Protein AF-A0A3C7VY23-F1 (afdb_monomer_lite)

Secondary structure (DSSP, 8-state):
-HHHHHHHHHHHHTT-SBS-HHHHHHHHHHHHHHHHHHHHHHHHTT--HHHHHHHHHHHHHHHHHHHGGGPPB-

Foldseek 3Di:
DVVVVVVLVVCLVVLQFFPHSVLVVVLLVVLVVQLVVQLVVCVVVVHPSVVSNVVSCVVSVVCSCVSCVPIHTD

Sequence (74 aa):
MFEMIKNSAVLFVQGRLFHNPLSVLLLNLVGISVSLALCLGLTLSGIPFWIAAIAGAFIGGCLQPWLFRNLRYR

Structure (mmCIF, N/CA/C/O backbone):
data_AF-A0A3C7VY23-F1
#
_entry.id   AF-A0A3C7VY23-F1
#
loop_
_atom_site.group_PDB
_atom_site.id
_atom_site.type_symbol
_atom_site.label_atom_id
_atom_site.label_alt_id
_atom_site.label_comp_id
_atom_site.label_asym_id
_atom_site.label_entity_id
_atom_site.label_seq_id
_atom_site.pdbx_PDB_ins_code
_atom_site.Cartn_x
_atom_site.Cartn_y
_atom_site.Cartn_z
_atom_site.occupancy
_atom_site.B_iso_or_equiv
_atom_site.auth_seq_id
_atom_site.auth_comp_id
_atom_site.auth_asym_id
_atom_site.auth_atom_id
_atom_site.pdbx_PDB_model_num
ATOM 1 N N . MET A 1 1 ? -6.043 15.294 19.655 1.00 63.88 1 MET A N 1
ATOM 2 C CA . MET A 1 1 ? -6.151 14.749 18.277 1.00 63.88 1 MET A CA 1
ATOM 3 C C . MET A 1 1 ? -5.476 13.390 18.133 1.00 63.88 1 MET A C 1
ATOM 5 O O . MET A 1 1 ? -6.092 12.495 17.576 1.00 63.88 1 MET A O 1
ATOM 9 N N . PHE A 1 2 ? -4.263 13.206 18.665 1.00 82.00 2 PHE A N 1
ATOM 10 C CA . PHE A 1 2 ? -3.540 11.928 18.591 1.00 82.00 2 PHE A CA 1
ATOM 11 C C . PHE A 1 2 ? -4.304 10.748 19.226 1.00 82.00 2 PHE A C 1
ATOM 13 O O . PHE A 1 2 ? -4.418 9.690 18.618 1.00 82.00 2 PHE A O 1
ATOM 20 N N . GLU A 1 3 ? -4.934 10.967 20.385 1.00 82.19 3 GLU A N 1
ATOM 21 C CA . GLU A 1 3 ? -5.849 10.006 21.033 1.00 82.19 3 GLU A CA 1
ATOM 22 C C . GLU A 1 3 ? -7.033 9.600 20.132 1.00 82.19 3 GLU A C 1
ATOM 24 O O . GLU A 1 3 ? -7.372 8.424 20.030 1.00 82.19 3 GLU A O 1
ATOM 29 N N . M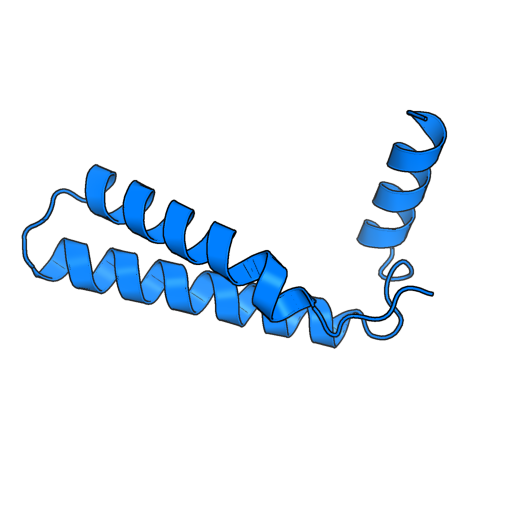ET A 1 4 ? -7.619 10.556 19.401 1.00 81.00 4 MET A N 1
ATOM 30 C CA . MET A 1 4 ? -8.697 10.293 18.435 1.00 81.00 4 MET A CA 1
ATOM 31 C C . MET A 1 4 ? -8.209 9.438 17.263 1.00 81.00 4 MET A C 1
ATOM 33 O O . MET A 1 4 ? -8.881 8.489 16.879 1.00 81.00 4 MET A O 1
ATOM 37 N N . ILE A 1 5 ? -7.028 9.745 16.716 1.00 83.12 5 ILE A N 1
ATOM 38 C CA . ILE A 1 5 ? -6.417 8.970 15.626 1.00 83.12 5 ILE A CA 1
ATOM 39 C C . ILE A 1 5 ? -6.153 7.535 16.088 1.00 83.12 5 ILE A C 1
ATOM 41 O O . ILE A 1 5 ? -6.474 6.587 15.373 1.00 83.12 5 ILE A O 1
ATOM 45 N N . LYS A 1 6 ? -5.618 7.371 17.302 1.00 85.88 6 LYS A N 1
ATOM 46 C CA . LYS A 1 6 ? -5.332 6.063 17.891 1.00 85.88 6 LYS A CA 1
ATOM 47 C C . LYS A 1 6 ? -6.609 5.247 18.092 1.00 85.88 6 LYS A C 1
ATOM 49 O O . LYS A 1 6 ? -6.649 4.094 17.675 1.00 85.88 6 LYS A O 1
ATOM 54 N N . ASN A 1 7 ? -7.668 5.846 18.640 1.00 83.94 7 ASN A N 1
ATOM 55 C CA . ASN A 1 7 ? -8.958 5.168 18.782 1.00 83.94 7 ASN A CA 1
ATOM 56 C C . ASN A 1 7 ? -9.569 4.783 17.430 1.00 83.94 7 ASN A C 1
ATOM 58 O O . ASN A 1 7 ? -10.016 3.649 17.270 1.00 83.94 7 ASN A O 1
ATOM 62 N N . SER A 1 8 ? -9.531 5.667 16.431 1.00 79.00 8 SER A N 1
ATOM 63 C CA . SER A 1 8 ? -10.010 5.349 15.080 1.00 79.00 8 SER A CA 1
ATOM 64 C C . SER A 1 8 ? -9.205 4.223 14.424 1.00 79.00 8 SER A C 1
ATOM 66 O O . SER A 1 8 ? -9.787 3.344 13.792 1.00 79.00 8 SER A O 1
ATOM 68 N N . ALA A 1 9 ? -7.881 4.199 14.608 1.00 81.06 9 ALA 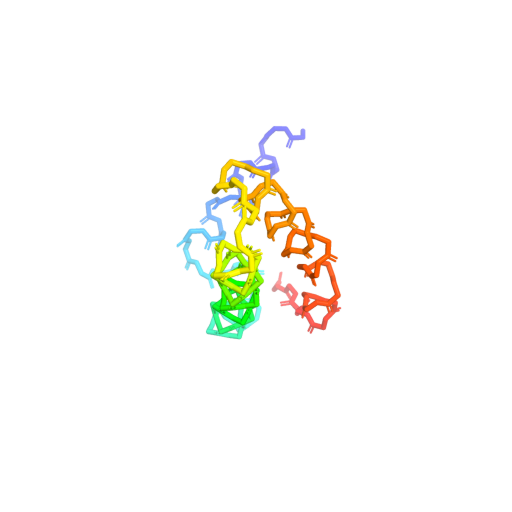A N 1
ATOM 69 C CA . ALA A 1 9 ? -7.023 3.126 14.110 1.00 81.06 9 ALA A CA 1
ATOM 70 C C . ALA A 1 9 ? -7.332 1.783 14.793 1.00 81.06 9 ALA A C 1
ATOM 72 O O . ALA A 1 9 ? -7.439 0.758 14.122 1.00 81.06 9 ALA A O 1
ATOM 73 N N . VAL A 1 10 ? -7.550 1.784 16.111 1.00 86.00 10 VAL A N 1
ATOM 74 C CA . VAL A 1 10 ? -7.960 0.583 16.855 1.00 86.00 10 VAL A CA 1
ATOM 75 C C . VAL A 1 10 ? -9.321 0.079 16.364 1.00 86.00 10 VAL A C 1
ATOM 77 O O . VAL A 1 10 ? -9.466 -1.111 16.090 1.00 86.00 10 VAL A O 1
ATOM 80 N N . LEU A 1 11 ? -10.300 0.967 16.168 1.00 80.19 11 LEU A N 1
ATOM 81 C CA . LEU A 1 11 ? -11.619 0.612 15.630 1.00 80.19 11 LEU A CA 1
ATOM 82 C C . LEU A 1 11 ? -11.549 0.087 14.189 1.00 80.19 11 LEU A C 1
ATOM 84 O O . LEU A 1 11 ? -12.330 -0.795 13.826 1.00 80.19 11 LEU A O 1
ATOM 88 N N . PHE A 1 12 ? -10.619 0.596 13.373 1.00 82.00 12 PHE A N 1
ATOM 89 C CA . PHE A 1 12 ? -10.368 0.102 12.018 1.00 82.00 12 PHE A CA 1
ATOM 90 C C . PHE A 1 12 ? -9.857 -1.339 12.041 1.00 82.00 12 PHE A C 1
ATOM 92 O O . PHE A 1 12 ? -10.432 -2.202 11.381 1.00 82.00 12 PHE A O 1
ATOM 99 N N . VAL A 1 13 ? -8.829 -1.614 12.851 1.00 79.19 13 VAL A N 1
ATOM 100 C CA . VAL A 1 13 ? -8.241 -2.958 12.992 1.00 79.19 13 VAL A CA 1
ATOM 101 C C . VAL A 1 13 ? -9.249 -3.947 13.579 1.00 79.19 13 VAL A C 1
ATOM 103 O O . VAL A 1 13 ? -9.297 -5.101 13.169 1.00 79.19 13 VAL A O 1
ATOM 106 N N . GLN A 1 14 ? -10.114 -3.493 14.487 1.00 83.19 14 GLN A N 1
ATOM 107 C CA . GLN A 1 14 ? -11.205 -4.302 15.034 1.00 83.19 14 GLN A CA 1
ATOM 108 C C . GLN A 1 14 ? -12.379 -4.501 14.056 1.00 83.19 14 GLN A C 1
ATOM 110 O O . GLN A 1 14 ? -13.340 -5.189 14.402 1.00 83.19 14 GLN A O 1
ATOM 115 N N . GLY A 1 15 ? -12.354 -3.878 12.871 1.00 76.94 15 GLY A N 1
ATOM 116 C CA . GLY A 1 15 ? -13.435 -3.944 11.883 1.00 76.94 15 GLY A CA 1
ATOM 117 C C . GLY A 1 15 ? -14.725 -3.236 12.313 1.00 76.94 15 GLY A C 1
ATOM 118 O O . GLY A 1 15 ? -15.768 -3.441 11.698 1.00 76.94 15 GLY A O 1
ATOM 119 N N . ARG A 1 16 ? -14.674 -2.413 13.369 1.00 79.19 16 ARG A N 1
ATOM 120 C CA . ARG A 1 16 ? -15.835 -1.714 13.948 1.00 79.19 16 ARG A CA 1
ATOM 121 C C . ARG A 1 16 ? -15.990 -0.278 13.460 1.00 79.19 16 ARG A C 1
ATOM 123 O O . ARG A 1 16 ? -17.015 0.331 13.742 1.00 79.19 16 ARG A O 1
ATOM 130 N N . LEU A 1 17 ? -14.996 0.255 12.748 1.00 79.88 17 LEU A N 1
ATOM 131 C CA . LEU A 1 17 ? -15.022 1.635 12.254 1.00 79.88 17 LEU A CA 1
ATOM 132 C C . LEU A 1 17 ? -16.087 1.856 11.170 1.00 79.88 17 LEU A C 1
ATOM 134 O O . LEU A 1 17 ? -16.693 2.921 11.090 1.00 79.88 17 LEU A O 1
ATOM 138 N N . PHE A 1 18 ? -16.310 0.848 10.330 1.00 81.56 18 PHE A N 1
ATOM 139 C CA . PHE A 1 18 ? -17.251 0.924 9.220 1.00 81.56 18 PHE A CA 1
ATOM 140 C C . PHE A 1 18 ? -18.482 0.077 9.492 1.00 81.56 18 PHE A C 1
ATOM 142 O O . PHE A 1 18 ? -18.413 -0.965 10.142 1.00 81.56 18 PHE A O 1
ATOM 149 N N . HIS A 1 19 ? -19.612 0.502 8.931 1.00 82.62 19 HIS A N 1
ATOM 150 C CA . HIS A 1 19 ? -20.857 -0.247 9.030 1.00 82.62 19 HIS A CA 1
ATOM 151 C C . HIS A 1 19 ? -20.729 -1.651 8.415 1.00 82.62 19 HIS A C 1
ATOM 153 O O . HIS A 1 19 ? -21.202 -2.616 9.008 1.00 82.62 19 HIS A O 1
ATOM 159 N N . ASN A 1 20 ? -20.032 -1.754 7.272 1.00 83.38 20 ASN A N 1
ATOM 160 C CA . ASN A 1 20 ? -19.758 -3.002 6.556 1.00 83.38 20 ASN A CA 1
ATOM 161 C C . ASN A 1 20 ? -18.251 -3.152 6.264 1.00 83.38 20 ASN A C 1
ATOM 163 O O . ASN A 1 20 ? -17.782 -2.664 5.231 1.00 83.38 20 ASN A O 1
ATOM 167 N N . PRO A 1 21 ? -17.474 -3.841 7.122 1.00 80.06 21 PRO A N 1
ATOM 168 C CA . PRO A 1 21 ? -16.029 -4.006 6.927 1.00 80.06 21 PRO A CA 1
ATOM 169 C C . PRO A 1 21 ? -15.681 -4.815 5.666 1.00 80.06 21 PRO A C 1
ATOM 171 O O . PRO A 1 21 ? -14.677 -4.539 5.014 1.00 80.06 21 PRO A O 1
ATOM 174 N N . LEU A 1 22 ? -16.541 -5.760 5.263 1.00 84.12 22 LEU A N 1
ATOM 175 C CA . LEU A 1 22 ? -16.363 -6.534 4.028 1.00 84.12 22 LEU A CA 1
ATOM 176 C C . LEU A 1 22 ? -16.380 -5.642 2.781 1.00 84.12 22 LEU A C 1
ATOM 178 O O . LEU A 1 22 ? -15.574 -5.838 1.876 1.00 84.12 22 LEU A O 1
ATOM 182 N N . SER A 1 23 ? -17.252 -4.631 2.743 1.00 84.50 23 SER A N 1
ATOM 183 C CA . SER A 1 23 ? -17.327 -3.690 1.621 1.00 84.50 23 SER A CA 1
ATOM 184 C C . SER A 1 23 ? -16.037 -2.885 1.473 1.00 84.50 23 SER A C 1
ATOM 186 O O . SER A 1 23 ? -15.585 -2.659 0.356 1.00 84.50 23 SER A O 1
ATOM 188 N N . VAL A 1 24 ? -15.413 -2.503 2.591 1.00 85.56 24 VAL A N 1
ATOM 189 C CA . VAL A 1 24 ? -14.116 -1.809 2.600 1.00 85.56 24 VAL A CA 1
ATOM 190 C C . VAL A 1 24 ? -13.033 -2.701 2.004 1.00 85.56 24 VAL A C 1
ATOM 192 O O . VAL A 1 24 ? -12.278 -2.255 1.147 1.00 85.56 24 VAL A O 1
ATOM 195 N N . LEU A 1 25 ? -12.983 -3.969 2.419 1.00 86.31 25 LEU A N 1
ATOM 196 C CA . LEU A 1 25 ? -11.992 -4.934 1.945 1.00 86.31 25 LEU A CA 1
ATOM 197 C C . LEU A 1 25 ? -12.150 -5.191 0.438 1.00 86.31 25 LEU A C 1
ATOM 199 O O . LEU A 1 25 ? -11.169 -5.121 -0.297 1.00 86.31 25 LEU A O 1
ATOM 203 N N . LEU A 1 26 ? -13.385 -5.385 -0.037 1.00 88.19 26 LEU A N 1
ATOM 204 C CA . LEU A 1 26 ? -13.687 -5.556 -1.462 1.00 88.19 26 LEU A CA 1
ATOM 205 C C . LEU A 1 26 ? -13.303 -4.326 -2.291 1.00 88.19 26 LEU A C 1
ATOM 207 O O . LEU A 1 26 ? -12.650 -4.465 -3.321 1.00 88.19 26 LEU A O 1
ATOM 211 N N . LEU A 1 27 ? -13.655 -3.120 -1.841 1.00 89.44 27 LEU A N 1
ATOM 212 C CA . LEU A 1 27 ? -13.279 -1.889 -2.539 1.00 89.44 27 LEU A CA 1
ATOM 213 C C . LEU A 1 27 ? -11.755 -1.703 -2.551 1.00 89.44 27 LEU A C 1
ATOM 215 O O . LEU A 1 27 ? -11.187 -1.297 -3.561 1.00 89.44 27 LEU A O 1
ATOM 219 N N . ASN A 1 28 ? -11.066 -2.058 -1.468 1.00 88.69 28 ASN A N 1
ATOM 220 C CA . ASN A 1 28 ? -9.610 -1.988 -1.434 1.00 88.69 28 ASN A CA 1
ATOM 221 C C . ASN A 1 28 ? -8.970 -3.000 -2.404 1.00 88.69 28 ASN A C 1
ATOM 223 O O . ASN A 1 28 ? -8.015 -2.662 -3.099 1.00 88.69 28 ASN A O 1
ATOM 227 N N . LEU A 1 29 ? -9.536 -4.207 -2.522 1.00 91.12 29 LEU A N 1
ATOM 228 C CA . LEU A 1 29 ? -9.120 -5.197 -3.522 1.00 91.12 29 LEU A CA 1
ATOM 229 C C . LEU A 1 29 ? -9.331 -4.700 -4.954 1.00 91.12 29 LEU A C 1
ATOM 231 O O . LEU A 1 29 ? -8.461 -4.914 -5.795 1.00 91.12 29 LEU A O 1
ATOM 235 N N . VAL A 1 30 ? -10.432 -3.994 -5.233 1.00 90.38 30 VAL A N 1
ATOM 236 C CA . VAL A 1 30 ? -10.647 -3.365 -6.546 1.00 90.38 30 VAL A CA 1
ATOM 237 C C . VAL A 1 30 ? -9.551 -2.334 -6.818 1.00 90.38 30 VAL A C 1
ATOM 239 O O . VAL A 1 30 ? -8.919 -2.396 -7.869 1.00 90.38 30 VAL A O 1
ATOM 242 N N . GLY A 1 31 ? -9.245 -1.458 -5.857 1.00 89.44 31 GLY A N 1
ATOM 243 C CA . GLY A 1 31 ? -8.136 -0.506 -5.976 1.00 89.44 31 GLY A CA 1
ATOM 244 C C . GLY A 1 31 ? -6.795 -1.190 -6.275 1.00 89.44 31 GLY A C 1
ATOM 245 O O . GLY A 1 31 ? -6.116 -0.819 -7.230 1.00 89.44 31 GLY A O 1
ATOM 246 N N . ILE A 1 32 ? -6.448 -2.241 -5.523 1.00 90.81 32 ILE A N 1
ATOM 247 C CA . ILE A 1 32 ? -5.225 -3.035 -5.738 1.00 90.81 32 ILE A CA 1
ATOM 248 C C . ILE A 1 32 ? -5.221 -3.678 -7.129 1.00 90.81 32 ILE A C 1
ATOM 250 O O . ILE A 1 32 ? -4.205 -3.621 -7.819 1.00 90.81 32 ILE A O 1
ATOM 254 N N . SER A 1 33 ? -6.342 -4.259 -7.563 1.00 92.94 33 SER A N 1
ATOM 255 C CA . SER A 1 33 ? -6.446 -4.906 -8.875 1.00 92.94 33 SER A CA 1
ATOM 256 C C . SER A 1 33 ? -6.257 -3.923 -10.031 1.00 92.94 33 SER A C 1
ATOM 258 O O . SER A 1 33 ? -5.566 -4.251 -10.992 1.00 92.94 33 SER A O 1
ATOM 260 N N . VAL A 1 34 ? -6.785 -2.699 -9.917 1.00 92.69 34 VAL A N 1
ATOM 261 C CA . VAL A 1 34 ? -6.611 -1.645 -10.926 1.00 92.69 34 VAL A CA 1
ATOM 262 C C . VAL A 1 34 ? -5.152 -1.195 -10.983 1.00 92.69 34 VAL A C 1
ATOM 264 O O . VAL A 1 34 ? -4.575 -1.135 -12.068 1.00 92.69 34 VAL A O 1
ATOM 267 N N . SER A 1 35 ? -4.524 -0.949 -9.829 1.00 92.19 35 SER A N 1
ATOM 268 C CA . SER A 1 35 ? -3.097 -0.604 -9.752 1.00 92.19 35 SER A CA 1
ATOM 269 C C . SER A 1 35 ? -2.208 -1.694 -10.342 1.00 92.19 35 SER A C 1
ATOM 271 O O . SER A 1 35 ? -1.268 -1.397 -11.077 1.00 92.19 35 SER A O 1
ATOM 273 N N . LEU A 1 36 ? -2.509 -2.959 -10.034 1.00 93.00 36 LEU A N 1
ATOM 274 C CA . LEU A 1 36 ? -1.769 -4.112 -10.534 1.00 93.00 36 LEU A CA 1
ATOM 275 C C . LEU A 1 36 ? -1.916 -4.237 -12.054 1.00 93.00 36 LEU A C 1
ATOM 277 O O . LEU A 1 36 ? -0.914 -4.388 -12.748 1.00 93.00 36 LEU A O 1
ATOM 281 N N . ALA A 1 37 ? -3.141 -4.125 -12.573 1.00 93.44 37 ALA A N 1
ATOM 282 C CA . ALA A 1 37 ? -3.413 -4.183 -14.005 1.00 93.44 37 ALA A CA 1
ATOM 283 C C . ALA A 1 37 ? -2.689 -3.065 -14.769 1.00 93.44 37 ALA A C 1
ATOM 285 O O . ALA A 1 37 ? -2.088 -3.325 -15.810 1.00 93.44 37 ALA A O 1
ATOM 286 N N . LEU A 1 38 ? -2.680 -1.841 -14.229 1.00 92.50 38 LEU A N 1
ATOM 287 C CA . LEU A 1 38 ? -1.934 -0.717 -14.800 1.00 92.50 38 LEU A CA 1
ATOM 288 C C . LEU A 1 38 ? -0.426 -0.963 -14.782 1.00 92.50 38 LEU A C 1
ATOM 290 O O . LEU A 1 38 ? 0.237 -0.774 -15.798 1.00 92.50 38 LEU A O 1
ATOM 294 N N . CYS A 1 39 ? 0.116 -1.415 -13.652 1.00 92.44 39 CYS A N 1
ATOM 295 C CA . CYS A 1 39 ? 1.544 -1.680 -13.521 1.00 92.44 39 CYS A CA 1
ATOM 296 C C . CYS A 1 39 ? 1.999 -2.770 -14.505 1.00 92.44 39 CYS A C 1
ATOM 298 O O . CYS A 1 39 ? 2.979 -2.588 -15.228 1.00 92.44 39 CYS A O 1
ATOM 300 N N . LEU A 1 40 ? 1.246 -3.869 -14.607 1.00 93.31 40 LEU A N 1
ATOM 301 C CA . LEU A 1 40 ? 1.520 -4.938 -15.568 1.00 93.31 40 LEU A CA 1
ATOM 302 C C . LEU A 1 40 ? 1.385 -4.448 -17.013 1.00 93.31 40 LEU A C 1
ATOM 304 O O . LEU A 1 40 ? 2.284 -4.692 -17.812 1.00 93.31 40 LEU A O 1
ATOM 308 N N . GLY A 1 41 ? 0.320 -3.712 -17.344 1.00 93.00 41 GLY A N 1
ATOM 309 C CA . GLY A 1 41 ? 0.103 -3.183 -18.692 1.00 93.00 41 GLY A CA 1
ATOM 310 C C . GLY A 1 41 ? 1.221 -2.245 -19.156 1.00 93.00 41 GLY A C 1
ATOM 311 O O . GLY A 1 41 ? 1.6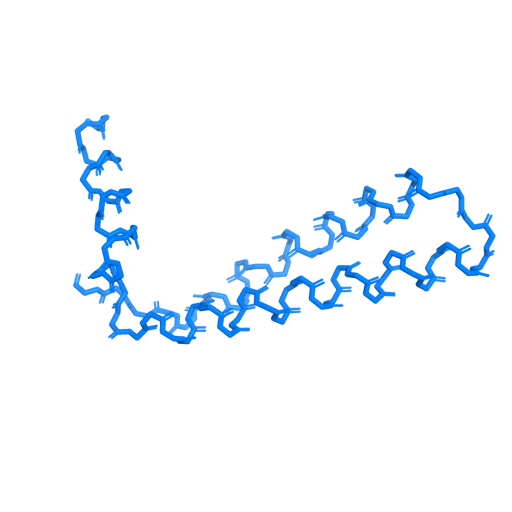91 -2.360 -20.285 1.00 93.00 41 GLY A O 1
ATOM 312 N N . LEU A 1 42 ? 1.695 -1.363 -18.271 1.00 92.38 42 LEU A N 1
ATOM 313 C CA . LEU A 1 42 ? 2.815 -0.461 -18.553 1.00 92.38 42 LEU A CA 1
ATOM 314 C C . LEU A 1 42 ? 4.145 -1.219 -18.654 1.00 92.38 42 LEU A C 1
ATOM 316 O O . LEU A 1 42 ? 4.958 -0.940 -19.528 1.00 92.38 42 LEU A O 1
ATOM 320 N N . THR A 1 43 ? 4.374 -2.212 -17.798 1.00 92.75 43 THR A N 1
ATOM 321 C CA . THR A 1 43 ? 5.617 -2.996 -17.860 1.00 92.75 43 THR A CA 1
ATOM 322 C C . THR A 1 43 ? 5.681 -3.826 -19.150 1.00 92.75 43 THR A C 1
ATOM 324 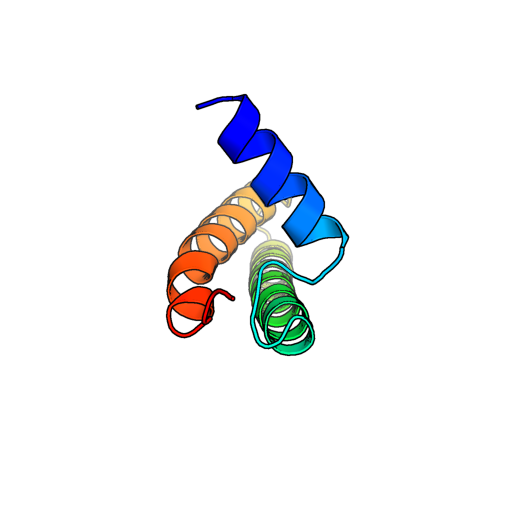O O . THR A 1 43 ? 6.734 -3.918 -19.778 1.00 92.75 43 THR A O 1
ATOM 327 N N . LEU A 1 44 ? 4.546 -4.375 -19.600 1.00 92.81 44 LEU A N 1
ATOM 328 C CA . LEU A 1 44 ? 4.445 -5.129 -20.855 1.00 92.81 44 LEU A CA 1
ATOM 329 C C . LEU A 1 44 ? 4.654 -4.259 -22.104 1.00 92.81 44 LEU A C 1
ATOM 331 O O . LEU A 1 44 ? 5.085 -4.782 -23.128 1.00 92.81 44 LEU A O 1
ATOM 335 N N . SER A 1 45 ? 4.404 -2.947 -22.035 1.00 90.06 45 SER A N 1
ATOM 336 C CA . SER A 1 45 ? 4.686 -2.019 -23.140 1.00 90.06 45 SER A CA 1
ATOM 337 C C . SER A 1 45 ? 6.153 -1.574 -23.216 1.00 90.06 45 SER A C 1
ATOM 339 O O . SER A 1 45 ? 6.503 -0.750 -24.060 1.00 90.06 45 SER A O 1
ATOM 341 N N . GLY A 1 46 ? 7.023 -2.129 -22.364 1.00 90.69 46 GLY A N 1
ATOM 342 C CA . GLY A 1 46 ? 8.454 -1.824 -22.327 1.00 90.69 46 GLY A CA 1
ATOM 343 C C . GLY A 1 46 ? 8.820 -0.653 -21.413 1.00 90.69 46 GLY A C 1
ATOM 344 O O . GLY A 1 46 ? 9.978 -0.235 -21.397 1.00 90.69 46 GLY A O 1
ATOM 345 N N . ILE A 1 47 ? 7.870 -0.122 -20.634 1.00 91.06 47 ILE A N 1
ATOM 346 C CA . ILE A 1 47 ? 8.156 0.918 -19.641 1.00 91.06 47 ILE A CA 1
ATOM 347 C C . ILE A 1 47 ? 8.887 0.275 -18.449 1.00 91.06 47 ILE A C 1
ATOM 349 O O . ILE A 1 47 ? 8.477 -0.787 -17.973 1.00 91.06 47 ILE A O 1
ATOM 353 N N . PRO A 1 48 ? 9.949 0.909 -17.915 1.00 92.19 48 PRO A N 1
ATOM 354 C CA . PRO A 1 48 ? 10.638 0.428 -16.725 1.00 92.19 48 PRO A CA 1
ATOM 355 C C . PRO A 1 48 ? 9.676 0.206 -15.555 1.00 92.19 48 PRO A C 1
ATOM 357 O O . PRO A 1 48 ? 8.878 1.086 -15.222 1.00 92.19 48 PRO A O 1
ATOM 360 N N . PHE A 1 49 ? 9.817 -0.935 -14.875 1.00 90.50 49 PHE A N 1
ATOM 361 C CA . PHE A 1 49 ? 8.955 -1.332 -13.756 1.00 90.50 49 PHE A CA 1
ATOM 362 C C . PHE A 1 49 ? 8.798 -0.236 -12.691 1.00 90.50 49 PHE A C 1
ATOM 364 O O . PHE A 1 49 ? 7.700 -0.001 -12.202 1.00 90.50 49 PHE A O 1
ATOM 371 N N . TRP A 1 50 ? 9.870 0.493 -12.371 1.00 92.31 50 TRP A N 1
ATOM 372 C CA . TRP A 1 50 ? 9.831 1.586 -11.395 1.00 92.31 50 TRP A CA 1
ATOM 373 C C . TRP A 1 50 ? 8.864 2.711 -11.794 1.00 92.31 50 TRP A C 1
ATOM 375 O O . TRP A 1 50 ? 8.136 3.226 -10.950 1.00 92.31 50 TRP A O 1
ATOM 385 N N . ILE A 1 51 ? 8.804 3.058 -13.083 1.00 91.56 51 ILE A N 1
ATOM 386 C CA . ILE A 1 51 ? 7.896 4.088 -13.608 1.00 91.56 51 ILE A CA 1
ATOM 387 C C . ILE A 1 51 ? 6.460 3.555 -13.629 1.00 91.56 51 ILE A C 1
ATOM 389 O O . ILE A 1 51 ? 5.535 4.250 -13.208 1.00 91.56 51 ILE A O 1
ATOM 393 N N . ALA A 1 52 ? 6.280 2.303 -14.055 1.00 90.75 52 ALA A N 1
ATOM 394 C CA . ALA A 1 52 ? 4.987 1.627 -14.030 1.00 90.75 52 ALA A CA 1
ATOM 395 C C . ALA A 1 52 ? 4.413 1.527 -12.604 1.00 90.75 52 ALA A C 1
ATOM 397 O O . ALA A 1 52 ? 3.223 1.765 -12.399 1.00 90.75 52 ALA A O 1
ATOM 398 N N . ALA A 1 53 ? 5.261 1.251 -11.610 1.00 90.75 53 ALA A N 1
ATOM 399 C CA . ALA A 1 53 ? 4.882 1.169 -10.206 1.00 90.75 53 ALA A CA 1
ATOM 400 C C . ALA A 1 53 ? 4.460 2.531 -9.640 1.00 90.75 53 ALA A C 1
ATOM 402 O O . ALA A 1 53 ? 3.439 2.607 -8.960 1.00 90.75 53 ALA A O 1
ATOM 403 N N . ILE A 1 54 ? 5.188 3.610 -9.954 1.00 93.69 54 ILE A N 1
ATOM 404 C CA . ILE A 1 54 ? 4.812 4.972 -9.537 1.00 93.69 54 ILE A CA 1
ATOM 405 C C . ILE A 1 54 ? 3.466 5.364 -10.155 1.00 93.69 54 ILE A C 1
ATOM 407 O O . ILE A 1 54 ? 2.579 5.830 -9.442 1.00 93.69 54 ILE A O 1
ATOM 411 N N . ALA A 1 55 ? 3.286 5.134 -11.457 1.00 91.69 55 ALA A N 1
ATOM 412 C CA . ALA A 1 55 ? 2.038 5.445 -12.149 1.00 91.69 55 ALA A CA 1
ATOM 413 C C . ALA A 1 55 ? 0.859 4.619 -11.607 1.00 91.69 55 ALA A C 1
ATOM 415 O O . ALA A 1 55 ? -0.204 5.170 -11.318 1.00 91.69 55 ALA A O 1
ATOM 416 N N . GLY A 1 56 ? 1.054 3.313 -11.407 1.00 90.50 56 GLY A N 1
ATOM 417 C CA . GLY A 1 56 ? 0.045 2.421 -10.838 1.00 90.50 56 GLY A CA 1
ATOM 418 C C . GLY A 1 56 ? -0.332 2.799 -9.406 1.00 90.50 56 GLY A C 1
ATOM 419 O O . GLY A 1 56 ? -1.516 2.864 -9.085 1.00 90.50 56 GLY A O 1
ATOM 420 N N . ALA A 1 57 ? 0.651 3.116 -8.557 1.00 89.19 57 ALA A N 1
ATOM 421 C CA . ALA A 1 57 ? 0.413 3.560 -7.185 1.00 89.19 57 ALA A CA 1
ATOM 422 C C . ALA A 1 57 ? -0.309 4.913 -7.134 1.00 89.19 57 ALA A C 1
ATOM 424 O O . ALA A 1 57 ? -1.233 5.080 -6.339 1.00 89.19 57 ALA A O 1
ATOM 425 N N . PHE A 1 58 ? 0.069 5.859 -7.999 1.00 92.88 58 PHE A N 1
ATOM 426 C CA . PHE A 1 58 ? -0.575 7.166 -8.083 1.00 92.88 58 PHE A CA 1
ATOM 427 C C . PHE A 1 58 ? -2.038 7.040 -8.512 1.00 92.88 58 PHE A C 1
ATOM 429 O O . PHE A 1 58 ? -2.928 7.531 -7.821 1.00 92.88 58 PHE A O 1
ATOM 436 N N . ILE A 1 59 ? -2.307 6.320 -9.605 1.00 92.06 59 ILE A N 1
ATOM 437 C CA . ILE A 1 59 ? -3.672 6.137 -10.112 1.00 92.06 59 ILE A CA 1
ATOM 438 C C . ILE A 1 59 ? -4.517 5.351 -9.106 1.00 92.06 59 ILE A C 1
ATOM 440 O O . ILE A 1 59 ? -5.633 5.764 -8.797 1.00 92.06 59 ILE A O 1
ATOM 444 N N . GLY A 1 60 ? -3.982 4.268 -8.540 1.00 90.38 60 GLY A N 1
ATOM 445 C CA . GLY A 1 60 ? -4.653 3.484 -7.506 1.00 90.38 60 GLY A CA 1
ATOM 446 C C . GLY A 1 60 ? -5.000 4.280 -6.254 1.00 90.38 60 GLY A C 1
ATOM 447 O O . GLY A 1 60 ? -6.122 4.197 -5.754 1.00 90.38 60 GLY A O 1
ATOM 448 N N . GLY A 1 61 ? -4.053 5.087 -5.771 1.00 87.31 61 GLY A N 1
ATOM 449 C CA . GLY A 1 61 ? -4.256 5.982 -4.636 1.00 87.31 61 GLY A CA 1
ATOM 450 C C . GLY A 1 61 ? -5.295 7.065 -4.931 1.00 87.31 61 GLY A C 1
ATOM 451 O O . GLY A 1 61 ? -6.171 7.313 -4.108 1.00 87.31 61 GLY A O 1
ATOM 452 N N . CYS A 1 62 ? -5.275 7.660 -6.127 1.00 90.81 62 CYS A N 1
ATOM 453 C CA . CYS A 1 62 ? -6.293 8.624 -6.557 1.00 90.81 62 CYS A CA 1
ATOM 454 C C . CYS A 1 62 ? -7.683 7.995 -6.736 1.00 90.81 62 CYS A C 1
ATOM 456 O O . CYS A 1 62 ? -8.692 8.684 -6.584 1.00 90.81 62 CYS A O 1
ATOM 458 N N . LEU A 1 63 ? -7.756 6.697 -7.032 1.00 90.56 63 LEU A N 1
ATOM 459 C CA . LEU A 1 63 ? -9.013 5.965 -7.178 1.00 90.56 63 LEU A CA 1
ATOM 460 C C . LEU A 1 63 ? -9.676 5.668 -5.817 1.00 90.56 63 LEU A C 1
ATOM 462 O O . LEU A 1 63 ? -10.904 5.610 -5.732 1.00 90.56 63 LEU A O 1
ATOM 466 N N . GLN A 1 64 ? -8.889 5.509 -4.744 1.00 86.44 64 GLN A N 1
ATOM 467 C CA . GLN A 1 64 ? -9.392 5.156 -3.407 1.00 86.44 64 GLN A CA 1
ATOM 468 C C . GLN A 1 64 ? -10.458 6.125 -2.857 1.00 86.44 64 GLN A C 1
ATOM 470 O O . GLN A 1 64 ? -11.506 5.633 -2.433 1.00 86.44 64 GLN A O 1
ATOM 475 N N . PRO A 1 65 ? -10.289 7.467 -2.889 1.00 85.62 65 PRO A N 1
ATOM 476 C CA . PRO A 1 65 ? -11.323 8.409 -2.448 1.00 85.62 65 PRO A CA 1
ATOM 477 C C . PRO A 1 65 ? -12.657 8.231 -3.175 1.00 85.62 65 PRO A C 1
ATOM 479 O O . PRO A 1 65 ? -13.721 8.373 -2.573 1.00 85.62 65 PRO A O 1
ATOM 482 N N . TRP A 1 66 ? -12.609 7.898 -4.467 1.00 87.69 66 TRP A N 1
ATOM 483 C CA . TRP A 1 66 ? -13.811 7.688 -5.264 1.00 87.69 66 TRP A CA 1
ATOM 484 C C . TRP A 1 66 ? -14.487 6.355 -4.928 1.00 87.69 66 TRP A C 1
ATOM 486 O O . TRP A 1 66 ? -15.699 6.329 -4.716 1.00 87.69 66 TRP A O 1
ATOM 496 N N . LEU A 1 67 ? -13.715 5.270 -4.783 1.00 84.38 67 LEU A N 1
ATOM 497 C CA . LEU A 1 67 ? -14.246 3.972 -4.344 1.00 84.38 67 LEU A CA 1
ATOM 498 C C . LEU A 1 67 ? -14.869 4.050 -2.949 1.00 84.38 67 LEU A C 1
ATOM 500 O O . LEU A 1 67 ? -15.908 3.446 -2.692 1.00 84.38 67 LEU A O 1
ATOM 504 N N . PHE A 1 68 ? -14.240 4.791 -2.040 1.00 86.81 68 PHE A N 1
ATOM 505 C CA . PHE A 1 68 ? -14.649 4.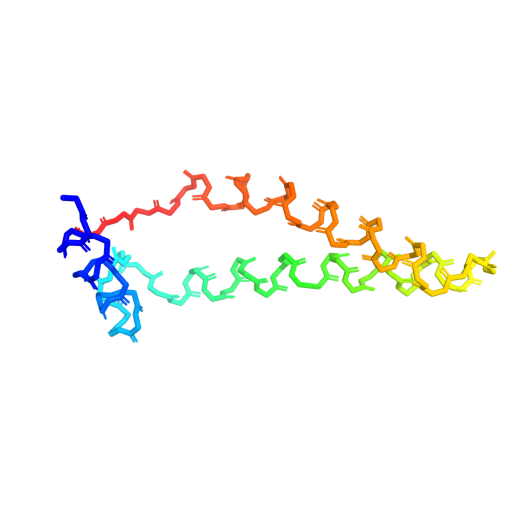861 -0.639 1.00 86.81 68 PHE A CA 1
ATOM 506 C C . PHE A 1 68 ? -15.738 5.907 -0.381 1.00 86.81 68 PHE A C 1
ATOM 508 O O . PHE A 1 68 ? -16.247 5.985 0.735 1.00 86.81 68 PHE A O 1
ATOM 515 N N . ARG A 1 69 ? -16.166 6.656 -1.407 1.00 82.38 69 ARG A N 1
ATOM 516 C CA . ARG A 1 69 ? -17.155 7.742 -1.296 1.00 82.38 69 ARG A CA 1
ATOM 517 C C . ARG A 1 69 ? -18.462 7.323 -0.620 1.00 82.38 69 ARG A C 1
ATOM 519 O O . ARG A 1 69 ? -19.086 8.132 0.056 1.00 82.38 69 ARG A O 1
ATOM 526 N N . ASN A 1 70 ? -18.877 6.071 -0.805 1.00 82.44 70 ASN A N 1
ATOM 527 C CA . ASN A 1 70 ? -20.145 5.553 -0.287 1.00 82.44 70 ASN A CA 1
ATOM 528 C C . ASN A 1 70 ? -19.991 4.708 0.993 1.00 82.44 70 ASN A C 1
ATOM 530 O O . ASN A 1 70 ? -20.966 4.099 1.442 1.00 82.44 70 ASN A O 1
ATOM 534 N N . LEU A 1 71 ? -18.794 4.640 1.585 1.00 81.19 71 LEU A N 1
ATOM 535 C CA . LEU A 1 71 ? -18.580 3.910 2.832 1.00 81.19 71 LEU A CA 1
ATOM 536 C C . LEU A 1 71 ? -19.184 4.678 4.009 1.00 81.19 71 LEU A C 1
ATOM 538 O O . LEU A 1 71 ? -18.857 5.836 4.256 1.00 81.19 71 LEU A O 1
ATOM 542 N N . ARG A 1 72 ? -20.066 4.012 4.759 1.00 79.50 72 ARG A N 1
ATOM 543 C CA . ARG A 1 72 ? -20.664 4.568 5.977 1.00 79.50 72 ARG A CA 1
ATOM 544 C C . ARG A 1 72 ? -19.845 4.179 7.205 1.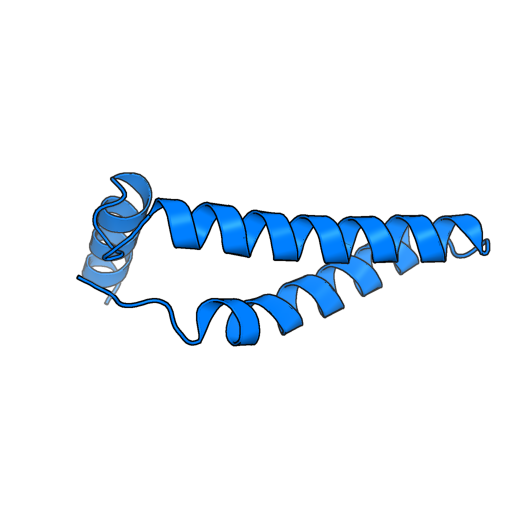00 79.50 72 ARG A C 1
ATOM 546 O O . ARG A 1 72 ? -19.530 2.999 7.394 1.00 79.50 72 ARG A O 1
ATOM 553 N N . TYR A 1 73 ? -19.548 5.169 8.039 1.00 77.62 73 TYR A N 1
ATOM 554 C CA . TYR A 1 73 ? -18.973 4.981 9.371 1.00 77.62 73 TYR A CA 1
ATOM 555 C C . TYR A 1 73 ? -20.047 4.517 10.364 1.00 77.62 73 TYR A C 1
ATOM 557 O O . TYR A 1 73 ? -21.244 4.665 10.097 1.00 77.62 73 TYR A O 1
ATOM 565 N N . ARG A 1 74 ? -19.611 3.903 11.465 1.00 71.62 74 ARG A N 1
ATOM 566 C CA . ARG A 1 74 ? -20.471 3.499 12.583 1.00 71.62 74 ARG A CA 1
ATOM 567 C C . ARG A 1 74 ? -20.531 4.557 13.674 1.00 71.62 74 ARG A C 1
ATOM 569 O O . ARG A 1 74 ? -19.513 5.256 13.860 1.00 71.62 74 ARG A O 1
#

Radius of gyration: 15.57 Å; chains: 1; bounding box: 32×21×44 Å

pLDDT: mean 86.66, std 5.8, range [63.88, 93.69]